Protein AF-A0AB33K3X5-F1 (afdb_monomer_lite)

Foldseek 3Di:
DFADFDDDDPNFTAGPVGDTDDDPDDDDPPDDDDDPVVPPDPQADPSRAGDDALQHTPDPPHGHDPGPHND

InterPro domains:
  IPR036188 FAD/NAD(P)-binding domain superfamily [G3DSA:3.50.50.60] (1-71)

Structure (mmCIF, N/CA/C/O backbone):
data_AF-A0AB33K3X5-F1
#
_entry.id   AF-A0AB33K3X5-F1
#
loop_
_atom_site.group_PDB
_atom_site.id
_atom_site.type_symbol
_atom_site.label_atom_id
_atom_site.label_alt_id
_atom_site.label_comp_id
_atom_site.label_asym_id
_atom_site.label_entity_id
_atom_site.label_seq_id
_atom_site.pdbx_PDB_ins_code
_atom_site.Cartn_x
_atom_site.Cartn_y
_atom_site.Cartn_z
_atom_site.occupancy
_atom_site.B_iso_or_equiv
_atom_site.auth_seq_id
_atom_site.auth_comp_id
_atom_site.auth_asym_id
_atom_site.auth_atom_id
_atom_site.pdbx_PDB_model_num
ATOM 1 N N . MET A 1 1 ? -1.192 3.373 26.984 1.00 75.88 1 MET A N 1
ATOM 2 C CA . MET A 1 1 ? -1.373 3.286 25.517 1.00 75.88 1 MET A CA 1
ATOM 3 C C . MET A 1 1 ? -2.717 2.613 25.260 1.00 75.88 1 MET A C 1
ATOM 5 O O . MET A 1 1 ? -3.085 1.762 26.062 1.00 75.88 1 MET A O 1
ATOM 9 N N . LEU A 1 2 ? -3.487 3.037 24.254 1.00 84.19 2 LEU A N 1
ATOM 10 C CA . LEU A 1 2 ? -4.714 2.327 23.860 1.00 84.19 2 LEU A CA 1
ATOM 11 C C . LEU A 1 2 ? -4.349 1.076 23.053 1.00 84.19 2 LEU A C 1
ATOM 13 O O . LEU A 1 2 ? -3.330 1.078 22.366 1.00 84.19 2 LEU A O 1
ATOM 17 N N . ASP A 1 3 ? -5.169 0.034 23.151 1.00 94.81 3 ASP A N 1
ATOM 18 C CA . ASP A 1 3 ? -5.019 -1.174 22.336 1.00 94.81 3 ASP A CA 1
ATOM 19 C C . ASP A 1 3 ? -5.517 -0.931 20.893 1.00 94.81 3 ASP A C 1
ATOM 21 O O . ASP A 1 3 ? -6.172 0.074 20.603 1.00 94.81 3 ASP A O 1
ATOM 25 N N . ARG A 1 4 ? -5.203 -1.840 19.968 1.00 96.31 4 ARG A N 1
ATOM 26 C CA . ARG A 1 4 ? -5.629 -1.796 18.563 1.00 96.31 4 ARG A CA 1
ATOM 27 C C . ARG A 1 4 ? -7.147 -1.957 18.451 1.00 96.31 4 ARG A C 1
ATOM 29 O O . ARG A 1 4 ? -7.735 -2.762 19.163 1.00 96.31 4 ARG A O 1
ATOM 36 N N . VAL A 1 5 ? -7.769 -1.272 17.489 1.00 96.50 5 VAL A N 1
ATOM 37 C CA . VAL A 1 5 ? -9.163 -1.548 17.097 1.00 96.50 5 VAL A CA 1
ATOM 38 C C . VAL A 1 5 ? -9.251 -2.935 16.448 1.00 96.50 5 VAL A C 1
ATOM 40 O O . VAL A 1 5 ? -8.589 -3.194 15.444 1.00 96.50 5 VAL A O 1
ATOM 43 N N . THR A 1 6 ? -10.056 -3.829 17.014 1.00 97.69 6 THR A N 1
ATOM 44 C CA . THR A 1 6 ? -10.238 -5.222 16.566 1.00 97.69 6 THR A CA 1
ATOM 45 C C . THR A 1 6 ? -11.622 -5.500 15.993 1.00 97.69 6 THR A C 1
ATOM 47 O O . THR A 1 6 ? -11.823 -6.538 15.368 1.00 97.69 6 THR A O 1
ATOM 50 N N . GLY A 1 7 ? -12.572 -4.582 16.165 1.00 96.81 7 GLY A N 1
ATOM 51 C CA . GLY A 1 7 ? -13.921 -4.754 15.647 1.00 96.81 7 GLY A CA 1
ATOM 52 C C . GLY A 1 7 ? -14.778 -3.506 15.775 1.00 96.81 7 GLY A C 1
ATOM 53 O O . GLY A 1 7 ? -14.290 -2.413 16.068 1.00 96.81 7 GLY A O 1
ATOM 54 N N . VAL A 1 8 ? -16.073 -3.699 15.552 1.00 97.38 8 VAL A N 1
ATOM 55 C CA . VAL A 1 8 ? -17.110 -2.676 15.683 1.00 97.38 8 VAL A CA 1
ATOM 56 C C . VAL A 1 8 ? -18.284 -3.283 16.451 1.00 97.38 8 VAL A C 1
ATOM 58 O O . VAL A 1 8 ? -18.652 -4.430 16.199 1.00 97.38 8 VAL A O 1
ATOM 61 N N . ARG A 1 9 ? -18.868 -2.530 17.385 1.00 97.50 9 ARG A N 1
ATOM 62 C CA . ARG A 1 9 ? -20.089 -2.887 18.118 1.00 97.50 9 ARG A CA 1
ATOM 63 C C . ARG A 1 9 ? -21.008 -1.677 18.134 1.00 97.50 9 ARG A C 1
ATOM 65 O O . ARG A 1 9 ? -20.572 -0.598 18.515 1.00 97.50 9 ARG A O 1
ATOM 72 N N . ASP A 1 10 ? -22.237 -1.851 17.656 1.00 96.19 10 ASP A N 1
ATOM 73 C CA . ASP A 1 10 ? -23.242 -0.781 17.558 1.00 96.19 10 ASP A CA 1
ATOM 74 C C . ASP A 1 10 ? -22.732 0.474 16.819 1.00 96.19 10 ASP A C 1
ATOM 76 O O . ASP A 1 10 ? -23.028 1.608 17.179 1.00 96.19 10 ASP A O 1
ATOM 80 N N . GLY A 1 11 ? -21.913 0.267 15.780 1.00 94.50 11 GLY A N 1
ATOM 81 C CA . GLY A 1 11 ? -21.297 1.344 14.996 1.00 94.50 11 GLY A CA 1
ATOM 82 C C . GLY A 1 11 ? -20.043 1.969 15.621 1.00 94.50 11 GLY A C 1
ATOM 83 O O . GLY A 1 11 ? -19.406 2.800 14.978 1.00 94.50 11 GLY A O 1
ATOM 84 N N . LEU A 1 12 ? -19.641 1.545 16.822 1.00 96.94 12 LEU A N 1
ATOM 85 C CA . LEU A 1 12 ? -18.491 2.086 17.546 1.00 96.94 12 LEU A CA 1
ATOM 86 C C . LEU A 1 12 ? -17.272 1.145 17.513 1.00 96.94 12 LEU A C 1
ATOM 88 O O . LEU A 1 12 ? -17.438 -0.075 17.613 1.00 96.94 12 LEU A O 1
ATOM 92 N N . PRO A 1 13 ? -16.036 1.670 17.403 1.00 96.88 13 PRO A N 1
ATOM 93 C CA . PRO A 1 13 ? -14.816 0.867 17.465 1.00 96.88 13 PRO A CA 1
ATOM 94 C C . PRO A 1 13 ? -14.670 0.081 18.775 1.00 96.88 13 PRO A C 1
ATOM 96 O O . PRO A 1 13 ? -14.845 0.629 19.864 1.00 96.88 13 PRO A O 1
ATOM 99 N N . VAL A 1 14 ? -14.266 -1.185 18.664 1.00 97.81 14 VAL A N 1
ATOM 100 C CA . VAL A 1 14 ? -13.910 -2.059 19.793 1.00 97.81 14 VAL A CA 1
ATOM 10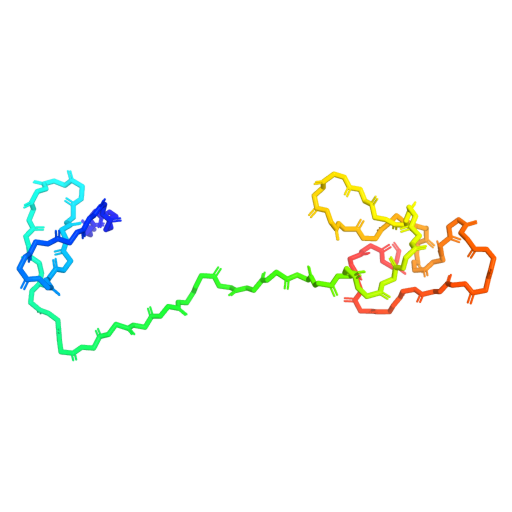1 C C . VAL A 1 14 ? -12.397 -2.235 19.827 1.00 97.81 14 VAL A C 1
ATOM 103 O O . VAL A 1 14 ? -11.802 -2.593 18.810 1.00 97.81 14 VAL A O 1
ATOM 106 N N . LEU A 1 15 ? -11.773 -1.982 20.976 1.00 97.44 15 LEU A N 1
ATOM 107 C CA . LEU A 1 15 ? -10.344 -2.205 21.199 1.00 97.44 15 LEU A CA 1
ATOM 108 C C . LEU A 1 15 ? -10.050 -3.674 21.545 1.00 97.44 15 LEU A C 1
ATOM 110 O O . LEU A 1 15 ? -10.944 -4.419 21.944 1.00 97.44 15 LEU A O 1
ATOM 114 N N . GLY A 1 16 ? -8.787 -4.091 21.428 1.00 97.75 16 GLY A N 1
ATOM 115 C CA . GLY A 1 16 ? -8.339 -5.458 21.732 1.00 97.75 16 GLY A CA 1
ATOM 116 C C . GLY A 1 16 ? -8.663 -5.936 23.152 1.00 97.75 16 GLY A C 1
ATOM 117 O O . GLY A 1 16 ? -8.960 -7.113 23.342 1.00 97.75 16 GLY A O 1
ATOM 118 N N . ASP A 1 17 ? -8.736 -5.019 24.116 1.00 96.94 17 ASP A N 1
ATOM 119 C CA . ASP A 1 17 ? -9.151 -5.287 25.498 1.00 96.94 17 ASP A CA 1
ATOM 120 C C . ASP A 1 17 ? -10.676 -5.248 25.730 1.00 96.94 17 ASP A C 1
ATOM 122 O O . ASP A 1 17 ? -11.145 -5.328 26.865 1.00 96.94 17 ASP A O 1
ATOM 126 N N . GLY A 1 18 ? -11.467 -5.131 24.662 1.00 96.75 18 GLY A N 1
ATOM 127 C CA . GLY A 1 18 ? -12.928 -5.174 24.689 1.00 96.75 18 GLY A CA 1
ATOM 128 C C . GLY A 1 18 ? -13.618 -3.835 24.960 1.00 96.75 18 GLY A C 1
ATOM 129 O O . GLY A 1 18 ? -14.849 -3.774 24.856 1.00 96.75 18 GLY A O 1
ATOM 130 N N . ARG A 1 19 ? -12.873 -2.761 25.264 1.00 97.12 19 ARG A N 1
ATOM 131 C CA . ARG A 1 19 ? -13.444 -1.413 25.423 1.00 97.12 19 ARG A CA 1
ATOM 132 C C . ARG A 1 19 ? -14.068 -0.921 24.118 1.00 97.12 19 ARG A C 1
ATOM 134 O O . ARG A 1 19 ? -13.510 -1.121 23.043 1.00 97.12 19 ARG A O 1
ATOM 141 N N . VAL A 1 20 ? -15.199 -0.229 24.231 1.00 97.44 20 VAL A N 1
ATOM 142 C CA . VAL A 1 20 ? -15.864 0.462 23.117 1.00 97.44 20 VAL A CA 1
ATOM 143 C C . VAL A 1 20 ? -15.518 1.945 23.195 1.00 97.44 20 VAL A C 1
ATOM 145 O O . VAL A 1 20 ? -15.598 2.532 24.274 1.00 97.44 20 VAL A O 1
ATOM 148 N N . ILE A 1 21 ? -15.109 2.543 22.077 1.00 96.88 21 ILE A N 1
ATOM 149 C CA . ILE A 1 21 ? -14.726 3.957 22.014 1.00 96.88 21 ILE A CA 1
ATOM 150 C C . ILE A 1 21 ? -15.810 4.754 21.301 1.00 96.88 21 ILE A C 1
ATOM 152 O O . ILE A 1 21 ? -16.115 4.498 20.140 1.00 96.88 21 ILE A O 1
ATOM 156 N N . GLU A 1 22 ? -16.347 5.765 21.974 1.00 96.75 22 GLU A N 1
ATOM 157 C CA . GLU A 1 22 ? -17.200 6.766 21.342 1.00 96.75 22 GLU A CA 1
ATOM 158 C C . GLU A 1 22 ? -16.313 7.831 20.685 1.00 96.75 22 GLU A C 1
ATOM 160 O O . GLU A 1 22 ? -15.649 8.620 21.359 1.00 96.75 22 GLU A O 1
ATOM 165 N N . ALA A 1 23 ? -16.243 7.810 19.355 1.00 92.69 23 ALA A N 1
ATOM 166 C CA . ALA A 1 23 ? -15.437 8.738 18.572 1.00 92.69 23 ALA A CA 1
ATOM 167 C C . ALA A 1 23 ? -16.323 9.500 17.587 1.00 92.69 23 ALA A C 1
ATOM 169 O O . ALA A 1 23 ? -17.081 8.897 16.833 1.00 92.69 23 ALA A O 1
ATOM 170 N N . ALA A 1 24 ? -16.179 10.825 17.546 1.00 95.38 24 ALA A N 1
ATOM 171 C CA . ALA A 1 24 ? -16.914 11.661 16.597 1.00 95.38 24 ALA A CA 1
ATOM 172 C C . ALA A 1 24 ? -16.427 11.489 15.146 1.00 95.38 24 ALA A C 1
ATOM 174 O O . ALA A 1 24 ? -17.179 11.735 14.211 1.00 95.38 24 ALA A O 1
ATOM 175 N N . ASN A 1 25 ? -15.161 11.098 14.953 1.00 95.38 25 ASN A N 1
ATOM 176 C CA . ASN A 1 25 ? -14.531 10.960 13.641 1.00 95.38 25 ASN A CA 1
ATOM 177 C C . ASN A 1 25 ? -13.536 9.795 13.636 1.00 95.38 25 ASN A C 1
ATOM 179 O O . ASN A 1 25 ? -12.890 9.516 14.647 1.00 95.38 25 ASN A O 1
ATOM 183 N N . VAL A 1 26 ? -13.356 9.168 12.472 1.00 93.25 26 VAL A N 1
ATOM 184 C CA . VAL A 1 26 ? -12.347 8.125 12.243 1.00 93.25 26 VAL A CA 1
ATOM 185 C C . VAL A 1 26 ? -11.422 8.577 11.121 1.00 93.25 26 VAL A C 1
ATOM 187 O O . VAL A 1 26 ? -11.862 8.769 9.991 1.00 93.25 26 VAL A O 1
ATOM 190 N N . LEU A 1 27 ? -10.131 8.718 11.422 1.00 95.06 27 LEU A N 1
ATOM 191 C CA . LEU A 1 27 ? -9.100 9.011 10.429 1.00 95.06 27 LEU A CA 1
ATOM 192 C C . LEU A 1 27 ? -8.298 7.737 10.158 1.00 95.06 27 LEU A C 1
ATOM 194 O O . LEU A 1 27 ? -7.712 7.158 11.073 1.00 95.06 27 LEU A O 1
ATOM 198 N N . ARG A 1 28 ? -8.261 7.291 8.899 1.00 93.81 28 ARG A N 1
ATOM 199 C CA . ARG A 1 28 ? -7.416 6.165 8.480 1.00 93.81 28 ARG A CA 1
ATOM 200 C C . ARG A 1 28 ? -6.077 6.685 7.982 1.00 93.81 28 ARG A C 1
ATOM 202 O O . ARG A 1 28 ? -5.973 7.170 6.863 1.00 93.81 28 ARG A O 1
ATOM 209 N N . CYS A 1 29 ? -5.056 6.531 8.815 1.00 96.19 29 CYS A N 1
ATOM 210 C CA . CYS A 1 29 ? -3.686 6.953 8.522 1.00 96.19 29 CYS A CA 1
ATOM 211 C C . CYS A 1 29 ? -2.749 5.752 8.300 1.00 96.19 29 CYS A C 1
ATOM 213 O O . CYS A 1 29 ? -1.596 5.777 8.718 1.00 96.19 29 CYS A O 1
ATOM 215 N N . THR A 1 30 ? -3.244 4.672 7.687 1.00 93.88 30 THR A N 1
ATOM 216 C CA . THR A 1 30 ? -2.505 3.402 7.520 1.00 93.88 30 THR A CA 1
ATOM 217 C C . THR A 1 30 ? -1.701 3.322 6.214 1.00 93.88 30 THR A C 1
ATOM 219 O O . THR A 1 30 ? -1.318 2.234 5.801 1.00 93.88 30 THR A O 1
ATOM 222 N N . GLY A 1 31 ? -1.440 4.460 5.562 1.00 94.00 31 GLY A N 1
ATOM 223 C CA . GLY A 1 31 ? -0.648 4.539 4.331 1.00 94.00 31 GLY A CA 1
ATOM 224 C C . GLY A 1 31 ? -1.435 4.216 3.056 1.00 94.00 31 GLY A C 1
ATOM 225 O O . GLY A 1 31 ? -2.650 4.401 3.002 1.00 94.00 31 GLY A O 1
ATOM 226 N N . PHE A 1 32 ? -0.716 3.771 2.024 1.00 90.25 32 PHE A N 1
ATOM 227 C CA . PHE A 1 32 ? -1.228 3.455 0.687 1.00 90.25 32 PHE A CA 1
ATOM 228 C C . PHE A 1 32 ? -0.532 2.204 0.121 1.00 90.25 32 PHE A C 1
ATOM 230 O O . PHE A 1 32 ? 0.504 1.784 0.638 1.00 90.25 32 PHE A O 1
ATOM 237 N N . ARG A 1 33 ? -1.086 1.630 -0.955 1.00 87.00 33 ARG A N 1
ATOM 238 C CA . ARG A 1 33 ? -0.480 0.546 -1.748 1.00 87.00 33 ARG A CA 1
ATOM 239 C C . ARG A 1 33 ? -0.235 1.053 -3.171 1.00 87.00 33 ARG A C 1
ATOM 241 O O . ARG A 1 33 ? -1.050 1.819 -3.678 1.00 87.00 33 ARG A O 1
ATOM 248 N N . GLN A 1 34 ? 0.876 0.652 -3.789 1.00 86.56 34 GLN A N 1
ATOM 249 C CA . GLN A 1 34 ? 1.102 0.892 -5.217 1.00 86.56 34 GLN A CA 1
ATOM 250 C C . GLN A 1 34 ? 0.242 -0.071 -6.040 1.00 86.56 34 GLN A C 1
ATOM 252 O O . GLN A 1 34 ? 0.115 -1.243 -5.685 1.00 86.56 34 GLN A O 1
ATOM 257 N N . ASP A 1 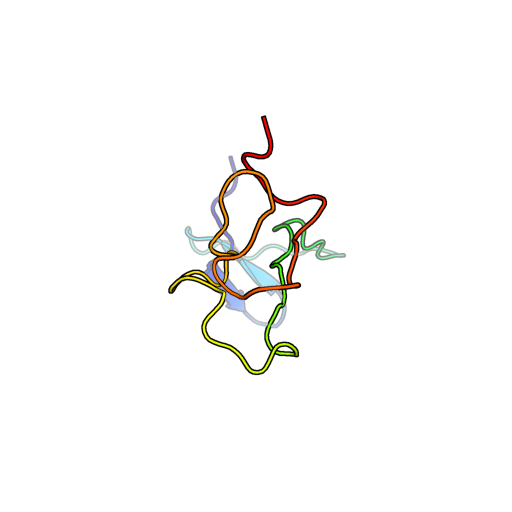35 ? -0.365 0.431 -7.108 1.00 88.56 35 ASP A N 1
ATOM 258 C CA . ASP A 1 35 ? -1.226 -0.354 -7.986 1.00 88.56 35 ASP A CA 1
ATOM 259 C C . ASP A 1 35 ? -0.644 -0.364 -9.402 1.00 88.56 35 ASP A C 1
ATOM 261 O O . ASP A 1 35 ? -0.555 0.679 -10.059 1.00 88.56 35 ASP A O 1
ATOM 265 N N . HIS A 1 36 ? -0.201 -1.545 -9.830 1.00 89.56 36 HIS A N 1
ATOM 266 C CA . HIS A 1 36 ? 0.393 -1.792 -11.141 1.00 89.56 36 HIS A CA 1
ATOM 267 C C . HIS A 1 36 ? -0.480 -2.724 -11.995 1.00 89.56 36 HIS A C 1
ATOM 269 O O . HIS A 1 36 ? -0.042 -3.120 -13.070 1.00 89.56 36 HIS A O 1
ATOM 275 N N . ASP A 1 37 ? -1.716 -3.027 -11.570 1.00 86.88 37 ASP A N 1
ATOM 276 C CA . ASP A 1 37 ? -2.601 -4.011 -12.219 1.00 86.88 37 ASP A CA 1
ATOM 277 C C . ASP A 1 37 ? -3.013 -3.601 -13.648 1.00 86.88 37 ASP A C 1
ATOM 279 O O . ASP A 1 37 ? -3.523 -4.404 -14.425 1.00 86.88 37 ASP A O 1
ATOM 283 N N . TRP A 1 38 ? -2.783 -2.339 -14.022 1.00 89.38 38 TRP A N 1
ATOM 284 C CA . TRP A 1 38 ? -2.988 -1.832 -15.381 1.00 89.38 38 TRP A CA 1
ATOM 285 C C . TRP A 1 38 ? -1.886 -2.257 -16.369 1.00 89.38 38 TRP A C 1
ATOM 287 O O . TRP A 1 38 ? -2.058 -2.084 -17.577 1.00 89.38 38 TRP A O 1
ATOM 297 N N . ILE A 1 39 ? -0.760 -2.783 -15.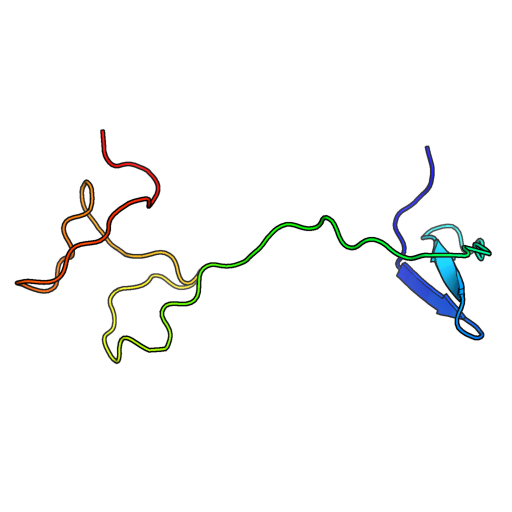880 1.00 89.19 39 ILE A N 1
ATOM 298 C CA . ILE A 1 39 ? 0.326 -3.323 -16.697 1.00 89.19 39 ILE A CA 1
ATOM 299 C C . ILE A 1 39 ? 0.097 -4.831 -16.836 1.00 89.19 39 ILE A C 1
ATOM 301 O O . ILE A 1 39 ? 0.368 -5.589 -15.910 1.00 89.19 39 ILE A O 1
ATOM 305 N N . ASP A 1 40 ? -0.375 -5.276 -18.001 1.00 83.06 40 ASP A N 1
ATOM 306 C CA . ASP A 1 40 ? -0.634 -6.697 -18.293 1.00 83.06 40 ASP A CA 1
ATOM 307 C C . ASP A 1 40 ? 0.671 -7.459 -18.613 1.00 83.06 40 ASP A C 1
ATOM 309 O O . ASP A 1 40 ? 0.890 -7.955 -19.719 1.00 83.06 40 ASP A O 1
ATOM 313 N N . MET A 1 41 ? 1.613 -7.445 -17.664 1.00 82.50 41 MET A N 1
ATOM 314 C CA . MET A 1 41 ? 2.930 -8.081 -17.753 1.00 82.50 41 MET A CA 1
ATOM 315 C C . MET A 1 41 ? 3.379 -8.575 -16.371 1.00 82.50 41 MET A C 1
ATOM 317 O O . MET A 1 41 ? 3.078 -7.964 -15.347 1.00 82.50 41 MET A O 1
ATOM 321 N N . LEU A 1 42 ? 4.182 -9.642 -16.329 1.00 81.62 42 LEU A N 1
ATOM 322 C CA . LEU A 1 42 ? 4.771 -10.181 -15.092 1.00 81.62 42 LEU A CA 1
ATOM 323 C C . LEU A 1 42 ? 5.994 -9.360 -14.643 1.00 81.62 42 LEU A C 1
ATOM 325 O O . LEU A 1 42 ? 7.111 -9.866 -14.566 1.00 81.62 42 LEU A O 1
ATOM 329 N N . VAL A 1 43 ? 5.785 -8.066 -14.398 1.00 89.50 43 VAL A N 1
ATOM 330 C CA . VAL A 1 43 ? 6.842 -7.095 -14.047 1.00 89.50 43 VAL A CA 1
ATOM 331 C C . VAL A 1 43 ? 6.838 -6.709 -12.568 1.00 89.50 43 VAL A C 1
ATOM 333 O O . VAL A 1 43 ? 7.620 -5.852 -12.156 1.00 89.50 43 VAL A O 1
ATOM 336 N N . THR A 1 44 ? 5.976 -7.334 -11.766 1.00 91.44 44 THR A N 1
ATOM 337 C CA . THR A 1 44 ? 5.924 -7.170 -10.310 1.00 91.44 44 THR A CA 1
ATOM 338 C C . THR A 1 44 ? 6.159 -8.499 -9.593 1.00 91.44 44 THR A C 1
ATOM 340 O O . THR A 1 44 ? 5.959 -9.565 -10.178 1.00 91.44 44 THR A O 1
ATOM 343 N N . ASP A 1 45 ? 6.645 -8.434 -8.355 1.00 88.94 45 ASP A N 1
ATOM 344 C CA . ASP A 1 45 ? 6.784 -9.592 -7.470 1.00 88.94 45 ASP A CA 1
ATOM 345 C C . ASP A 1 45 ? 5.450 -9.974 -6.796 1.00 88.94 45 ASP A C 1
ATOM 347 O O . ASP A 1 45 ? 4.405 -9.374 -7.048 1.00 88.94 45 ASP A O 1
ATOM 351 N N . GLU A 1 46 ? 5.474 -10.989 -5.927 1.00 87.94 46 GLU A N 1
ATOM 352 C CA . GLU A 1 46 ? 4.285 -11.476 -5.207 1.00 87.94 46 GLU A CA 1
ATOM 353 C C . GLU A 1 46 ? 3.654 -10.416 -4.281 1.00 87.94 46 GLU A C 1
ATOM 355 O O . GLU A 1 46 ? 2.467 -10.506 -3.963 1.00 87.94 46 GLU A O 1
ATOM 360 N N . ASP A 1 47 ? 4.420 -9.393 -3.889 1.00 86.88 47 ASP A N 1
ATOM 361 C CA . ASP A 1 47 ? 3.971 -8.272 -3.062 1.00 86.88 47 ASP A CA 1
ATOM 362 C C . ASP A 1 47 ? 3.479 -7.074 -3.908 1.00 86.88 47 ASP A C 1
ATOM 364 O O . ASP A 1 47 ? 3.043 -6.052 -3.361 1.00 86.88 47 ASP A O 1
ATOM 368 N N . GLY A 1 48 ? 3.525 -7.182 -5.243 1.00 87.88 48 GLY A N 1
ATOM 369 C CA . GLY A 1 48 ? 3.120 -6.145 -6.194 1.00 87.88 48 GLY A CA 1
ATOM 370 C C . GLY A 1 48 ? 4.158 -5.034 -6.395 1.00 87.88 48 GLY A C 1
ATOM 371 O O . GLY A 1 48 ? 3.835 -3.986 -6.974 1.00 87.88 48 GLY A O 1
ATOM 372 N N . TYR A 1 49 ? 5.396 -5.226 -5.923 1.00 90.50 49 TYR A N 1
ATOM 373 C CA . TYR A 1 49 ? 6.487 -4.285 -6.164 1.00 90.50 49 TYR A CA 1
ATOM 374 C C . TYR A 1 49 ? 7.118 -4.526 -7.535 1.00 90.50 49 TYR A C 1
ATOM 376 O O . TYR A 1 49 ? 7.327 -5.675 -7.922 1.00 90.50 49 TYR A O 1
ATOM 384 N N . PRO A 1 50 ? 7.472 -3.465 -8.278 1.00 93.25 50 PRO A N 1
ATOM 385 C CA . PRO A 1 50 ? 8.140 -3.627 -9.558 1.00 93.25 50 PRO A CA 1
ATOM 386 C C . PRO A 1 50 ? 9.490 -4.331 -9.427 1.00 93.25 50 PRO A C 1
ATOM 388 O O . PRO A 1 50 ? 10.346 -3.915 -8.645 1.00 93.25 50 PRO A O 1
ATOM 391 N N . VAL A 1 51 ? 9.704 -5.359 -10.244 1.00 93.56 51 VAL A N 1
ATOM 392 C CA . VAL A 1 51 ? 11.010 -5.997 -10.402 1.00 93.56 51 VAL A CA 1
ATOM 393 C C . VAL A 1 51 ? 11.860 -5.092 -11.284 1.00 93.56 51 VAL A C 1
ATOM 395 O O . VAL A 1 51 ? 11.543 -4.866 -12.454 1.00 93.56 51 VAL A O 1
ATOM 398 N N . HIS A 1 52 ? 12.937 -4.546 -10.725 1.00 93.88 52 HIS A N 1
ATOM 399 C CA . HIS A 1 52 ? 13.823 -3.644 -11.452 1.00 93.88 52 HIS A CA 1
ATOM 400 C C . HIS A 1 52 ? 15.249 -3.643 -10.894 1.00 93.88 52 HIS A C 1
ATOM 402 O O . HIS A 1 52 ? 15.459 -3.848 -9.699 1.00 93.88 52 HIS A O 1
ATOM 408 N N . ASP A 1 53 ? 16.217 -3.266 -11.728 1.00 95.56 53 ASP A N 1
ATOM 409 C CA . ASP A 1 53 ? 17.528 -2.787 -11.279 1.00 95.56 53 ASP A CA 1
ATOM 410 C C . ASP A 1 53 ? 17.597 -1.274 -11.483 1.00 95.56 53 ASP A C 1
ATOM 412 O O . ASP A 1 53 ? 17.520 -0.775 -12.604 1.00 95.56 53 ASP A O 1
ATOM 416 N N . ARG A 1 54 ? 17.649 -0.523 -10.379 1.00 94.81 54 ARG A N 1
ATOM 417 C CA . ARG A 1 54 ? 17.675 0.950 -10.373 1.00 94.81 54 ARG A CA 1
ATOM 418 C C . ARG A 1 54 ? 16.622 1.630 -11.268 1.00 94.81 54 ARG A C 1
ATOM 420 O O . ARG A 1 54 ? 16.891 2.641 -11.909 1.00 94.81 54 ARG A O 1
ATOM 427 N N . GLY A 1 55 ? 15.405 1.085 -11.298 1.00 94.81 55 GLY A N 1
ATOM 428 C CA . GLY A 1 55 ? 14.293 1.577 -12.117 1.00 94.81 55 GLY A CA 1
ATOM 429 C C . GLY A 1 55 ? 14.227 0.998 -13.534 1.00 94.81 55 GLY A C 1
ATOM 430 O O . GLY A 1 55 ? 13.265 1.274 -14.243 1.00 94.81 55 GLY A O 1
ATOM 431 N N . VAL A 1 56 ? 15.186 0.173 -13.957 1.00 95.62 56 VAL A N 1
ATOM 432 C CA . VAL A 1 56 ? 15.145 -0.532 -15.247 1.00 95.62 56 VAL A CA 1
ATOM 433 C C . VAL A 1 56 ? 14.441 -1.877 -15.074 1.00 95.62 56 VAL A C 1
ATOM 435 O O . VAL A 1 56 ? 14.894 -2.709 -14.287 1.00 95.62 56 VAL A O 1
ATOM 438 N N . SER A 1 57 ? 13.330 -2.086 -15.786 1.00 94.62 57 SER A N 1
ATOM 439 C CA . SER A 1 57 ? 12.613 -3.367 -15.795 1.00 94.62 57 SER A CA 1
ATOM 440 C C . SER A 1 57 ? 13.398 -4.432 -16.573 1.00 94.62 57 SER A C 1
ATOM 442 O O . SER A 1 57 ? 14.136 -4.082 -17.499 1.00 94.62 57 SER A O 1
ATOM 444 N N . PRO A 1 58 ? 13.226 -5.734 -16.272 1.00 92.62 58 PRO A N 1
ATOM 445 C CA . PRO A 1 58 ? 13.646 -6.794 -17.186 1.00 92.62 58 PRO A CA 1
ATOM 446 C C . PRO A 1 58 ? 12.915 -6.745 -18.539 1.00 92.62 58 PRO A C 1
ATOM 448 O O . PRO A 1 58 ? 13.449 -7.265 -19.517 1.00 92.62 58 PRO A O 1
ATOM 451 N N . GLU A 1 59 ? 11.733 -6.122 -18.614 1.00 94.25 59 GLU A N 1
ATOM 452 C CA . GLU A 1 59 ? 11.005 -5.933 -19.871 1.00 94.25 59 GLU A CA 1
ATOM 453 C C . GLU A 1 59 ? 11.603 -4.766 -20.685 1.00 94.25 59 GLU A C 1
ATOM 455 O O . GLU A 1 59 ? 11.627 -3.623 -20.205 1.00 94.25 59 GLU A O 1
ATOM 460 N N . PRO A 1 60 ? 12.076 -5.001 -21.925 1.00 93.31 60 PRO A N 1
ATOM 461 C CA . PRO A 1 60 ? 12.686 -3.958 -22.741 1.00 93.31 60 PRO A CA 1
ATOM 462 C C . PRO A 1 60 ? 11.749 -2.774 -23.007 1.00 93.31 60 PRO A C 1
ATOM 464 O O . PRO A 1 60 ? 10.660 -2.918 -23.553 1.00 93.31 60 PRO A O 1
ATOM 467 N N . GLY A 1 61 ? 12.214 -1.565 -22.685 1.00 93.88 61 GLY A N 1
ATOM 468 C CA . GLY A 1 61 ? 11.460 -0.328 -22.909 1.00 93.88 61 GLY A CA 1
ATOM 469 C C . GLY A 1 61 ? 10.535 0.071 -21.756 1.00 93.88 61 GLY A C 1
ATOM 470 O O . GLY A 1 61 ? 9.971 1.165 -21.806 1.00 93.88 61 GLY A O 1
ATOM 471 N N . LEU A 1 62 ? 10.426 -0.749 -20.706 1.00 94.81 62 LEU A N 1
ATOM 472 C CA . LEU A 1 62 ? 9.702 -0.412 -19.486 1.00 94.81 62 LEU A CA 1
ATOM 473 C C . LEU A 1 62 ? 10.659 0.074 -18.387 1.00 94.81 62 LEU A C 1
ATOM 475 O O . LEU A 1 62 ? 11.673 -0.552 -18.078 1.00 94.81 62 LEU A O 1
ATOM 479 N N . TYR A 1 63 ? 10.306 1.194 -17.758 1.00 95.19 63 TYR A N 1
ATOM 480 C CA . TYR A 1 63 ? 11.080 1.804 -16.680 1.00 95.19 63 TYR A CA 1
ATOM 481 C C . TYR A 1 63 ? 10.149 2.273 -15.564 1.00 95.19 63 TYR A C 1
ATOM 483 O O . TYR A 1 63 ? 9.049 2.763 -15.820 1.00 95.19 63 TYR A O 1
ATOM 491 N N . PHE A 1 64 ? 10.620 2.173 -14.327 1.00 94.38 64 PHE A N 1
ATOM 492 C CA . PHE A 1 64 ? 9.927 2.625 -13.128 1.00 94.38 64 PHE A CA 1
ATOM 493 C C . PHE A 1 64 ? 10.657 3.829 -12.528 1.00 94.38 64 PHE A C 1
ATOM 495 O O . PHE A 1 64 ? 11.880 3.827 -12.389 1.00 94.38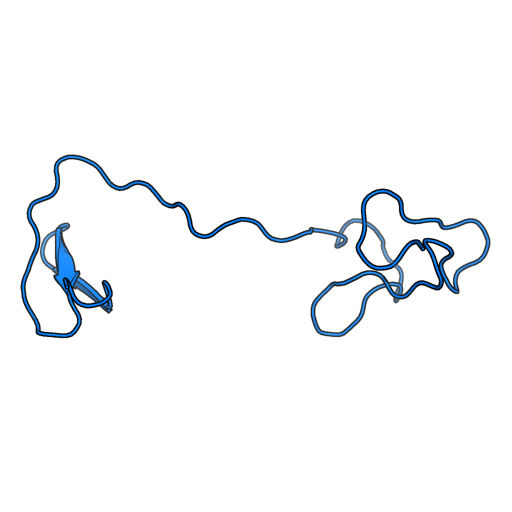 64 PHE A O 1
ATOM 502 N N . ALA A 1 65 ? 9.910 4.856 -12.126 1.00 94.44 65 ALA A N 1
ATOM 503 C CA . ALA A 1 65 ? 10.431 6.060 -11.480 1.00 94.44 65 ALA A CA 1
ATOM 504 C C . ALA A 1 65 ? 9.722 6.293 -10.141 1.00 94.44 65 ALA A C 1
ATOM 506 O O . ALA A 1 65 ? 8.534 6.007 -10.007 1.00 94.44 65 ALA A O 1
ATOM 507 N N . GLY A 1 66 ? 10.445 6.810 -9.143 1.00 92.44 66 GLY A N 1
ATOM 508 C CA . GLY A 1 66 ? 9.878 7.053 -7.809 1.00 92.44 66 GLY A CA 1
ATOM 509 C C . GLY A 1 66 ? 9.632 5.781 -6.986 1.00 92.44 66 GLY A C 1
ATOM 510 O O . GLY A 1 66 ? 8.937 5.826 -5.971 1.00 92.44 66 GLY A O 1
ATOM 511 N N . VAL A 1 67 ? 10.207 4.652 -7.407 1.00 91.12 67 VAL A N 1
ATOM 512 C CA . VAL A 1 67 ? 10.226 3.395 -6.649 1.00 91.12 67 VAL A CA 1
ATOM 513 C C . VAL A 1 67 ? 11.494 3.304 -5.795 1.00 91.12 67 VAL A C 1
ATOM 515 O O . VAL A 1 67 ? 12.419 4.108 -5.930 1.00 91.12 67 VAL A O 1
ATOM 518 N N . ARG A 1 68 ? 11.522 2.367 -4.844 1.00 89.50 68 ARG A N 1
ATOM 519 C CA . ARG A 1 68 ? 12.659 2.199 -3.923 1.00 89.50 68 ARG A CA 1
ATOM 520 C C . ARG A 1 68 ? 13.917 1.745 -4.685 1.00 89.50 68 ARG A C 1
ATOM 522 O O . ARG A 1 68 ? 13.819 1.220 -5.781 1.00 89.50 68 ARG A O 1
ATOM 529 N N . PHE A 1 69 ? 15.097 1.921 -4.085 1.00 89.19 69 PHE A N 1
ATOM 530 C CA . PHE A 1 69 ? 16.371 1.340 -4.556 1.00 89.19 69 PHE A CA 1
ATOM 531 C C . PHE A 1 69 ? 16.832 1.760 -5.970 1.00 89.19 69 PHE A C 1
ATOM 533 O O . PHE A 1 69 ? 17.224 0.930 -6.786 1.00 89.19 69 PHE A 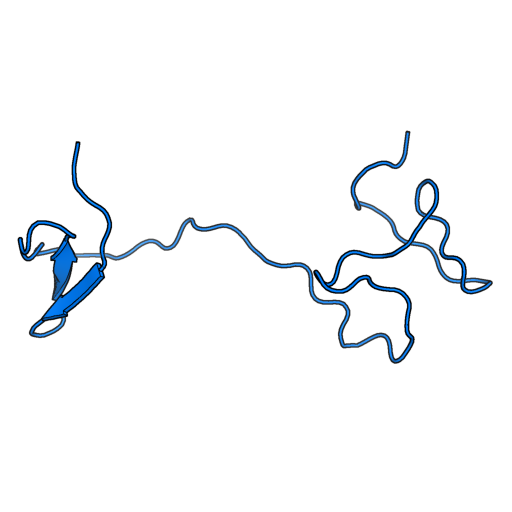O 1
ATOM 540 N N . GLN A 1 70 ? 16.822 3.066 -6.253 1.00 90.31 70 GLN A N 1
ATOM 541 C CA . GLN A 1 70 ? 17.325 3.636 -7.516 1.00 90.31 70 GLN A CA 1
ATOM 542 C C . GLN A 1 70 ? 18.763 4.193 -7.458 1.00 90.31 70 GLN A C 1
ATOM 544 O O . GLN A 1 70 ? 19.215 4.805 -8.422 1.00 90.31 70 GLN A O 1
ATOM 549 N N . TYR A 1 71 ? 19.490 3.980 -6.354 1.00 79.12 71 TYR A N 1
ATOM 550 C CA . TYR A 1 71 ? 20.859 4.471 -6.130 1.00 79.12 71 TYR A CA 1
ATOM 551 C C . TYR A 1 71 ? 21.820 3.335 -5.772 1.00 79.12 71 TYR A C 1
ATOM 553 O O . TYR A 1 71 ? 21.373 2.380 -5.102 1.00 79.12 71 TYR A O 1
#

Organism: NCBI:txid3231513

Radius of gyration: 19.94 Å; chains: 1; bounding box: 44×23×48 Å

Sequence (71 aa):
MLDRVTGVR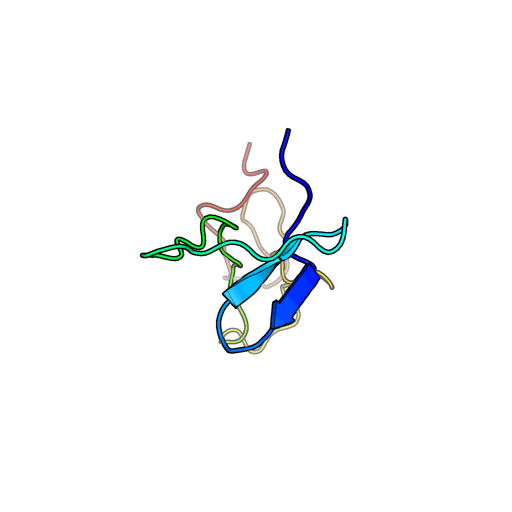DGLPVLGDGRVIEAANVLRCTGFRQDHDWIDMLVTDEDGYPVHDRGVSPEPGLYFAGVRFQY

Secondary structure (DSSP, 8-state):
-PPPEEEEETTEEEETTS-B---S-----S------TTS-SS-B-TTS-B--BTTB-SSTT-B--S-S---

pLDDT: mean 92.46, std 4.75, range [75.88, 97.81]